Protein AF-A0A1I4NMN8-F1 (afdb_monomer_lite)

Foldseek 3Di:
DVVVVVLVPDDAFDKDKDKDLDPVCVVVVVVVCVVQVKDWPDWDDDPSIIITIITHHD

Secondary structure (DSSP, 8-state):
-HHHHHHHTSPTT-EEEEEE--TTHHHHHHHHHHHHT-EEEEEEEETTEEEEEEEPP-

InterPro domains:
  IPR001455 TusA-like domain [PF01206] (2-56)
  IPR036868 TusA-like domain superfamily [G3DSA:3.30.110.40] (1-57)
  IPR036868 TusA-like domain superfamily [SSF64307] (1-57)

Sequence (58 aa):
MMLHNAVRDLEDGDLLEVLASDPSTQRDIPRFCSFLGHALLEQAETEGEYRYLIRKGV

Structure (mmCIF, N/CA/C/O backbone):
data_AF-A0A1I4NMN8-F1
#
_entry.id   AF-A0A1I4NMN8-F1
#
loop_
_atom_site.group_PDB
_atom_site.id
_atom_site.type_symbol
_atom_site.label_atom_id
_atom_site.label_alt_id
_atom_site.label_comp_id
_atom_site.label_asym_id
_atom_site.label_entity_id
_atom_site.label_seq_id
_atom_site.pdbx_PDB_ins_code
_atom_site.Cartn_x
_atom_site.Cartn_y
_atom_site.Cartn_z
_atom_site.occupancy
_atom_site.B_iso_or_equiv
_atom_site.auth_seq_id
_atom_site.auth_comp_id
_atom_site.auth_asym_id
_atom_site.auth_atom_id
_atom_site.pdbx_PDB_model_num
ATOM 1 N N . MET A 1 1 ? 7.467 10.011 3.128 1.00 59.28 1 MET A N 1
ATOM 2 C CA . MET A 1 1 ? 7.252 9.174 1.923 1.00 59.28 1 MET A CA 1
ATOM 3 C C . MET A 1 1 ? 5.860 9.460 1.370 1.00 59.28 1 MET A C 1
ATOM 5 O O . MET A 1 1 ? 4.953 9.575 2.185 1.00 59.28 1 MET A O 1
ATOM 9 N N . MET A 1 2 ? 5.675 9.561 0.046 1.00 72.25 2 MET A N 1
ATOM 10 C CA . MET A 1 2 ? 4.383 9.945 -0.568 1.00 72.25 2 MET A CA 1
ATOM 11 C C . MET A 1 2 ? 3.210 9.022 -0.185 1.00 72.25 2 MET A C 1
ATOM 13 O O . MET A 1 2 ? 2.100 9.504 0.011 1.00 72.25 2 MET A O 1
ATOM 17 N N . LEU A 1 3 ? 3.477 7.730 0.040 1.00 76.38 3 LEU A N 1
ATOM 18 C CA . LEU A 1 3 ? 2.477 6.740 0.467 1.00 76.38 3 LEU A CA 1
ATOM 19 C C . LEU A 1 3 ? 1.776 7.109 1.790 1.00 76.38 3 LEU A C 1
ATOM 21 O O . LEU A 1 3 ? 0.587 6.868 1.952 1.00 76.38 3 LEU A O 1
ATOM 25 N N . HIS A 1 4 ? 2.497 7.734 2.730 1.00 75.44 4 HIS A N 1
ATOM 26 C CA . HIS A 1 4 ? 1.932 8.090 4.038 1.00 75.44 4 HIS A CA 1
ATOM 27 C C . HIS A 1 4 ? 0.892 9.209 3.927 1.00 75.44 4 HIS A C 1
ATOM 29 O O . HIS A 1 4 ? -0.042 9.251 4.719 1.00 75.44 4 HIS A O 1
ATOM 35 N N . ASN A 1 5 ? 1.058 10.113 2.956 1.00 79.19 5 ASN A N 1
ATOM 36 C CA . ASN A 1 5 ? 0.104 11.193 2.721 1.00 79.19 5 ASN A CA 1
ATOM 37 C C . ASN A 1 5 ? -1.140 10.645 2.017 1.00 79.19 5 ASN A C 1
ATOM 39 O O . ASN A 1 5 ? -2.242 10.878 2.490 1.00 79.19 5 ASN A O 1
ATOM 43 N N . ALA A 1 6 ? -0.953 9.819 0.980 1.00 81.44 6 ALA A N 1
ATOM 44 C CA . ALA A 1 6 ? -2.060 9.210 0.246 1.00 81.44 6 ALA A CA 1
ATOM 45 C C . ALA A 1 6 ? -2.994 8.391 1.154 1.00 81.44 6 ALA A C 1
ATOM 47 O O . ALA A 1 6 ? -4.203 8.523 1.057 1.00 81.44 6 ALA A O 1
ATOM 48 N N . VAL A 1 7 ? -2.452 7.593 2.083 1.00 83.69 7 VAL A N 1
ATOM 49 C CA . VAL A 1 7 ? -3.274 6.801 3.019 1.00 83.69 7 VAL A CA 1
ATOM 50 C C . VAL A 1 7 ? -3.928 7.666 4.105 1.00 83.69 7 VAL A C 1
ATOM 52 O O . VAL A 1 7 ? -4.991 7.329 4.627 1.00 83.69 7 VAL A O 1
ATOM 55 N N . ARG A 1 8 ? -3.325 8.800 4.472 1.00 83.56 8 ARG A N 1
ATOM 56 C CA . ARG A 1 8 ? -3.904 9.710 5.471 1.00 83.56 8 ARG A CA 1
ATOM 57 C C . ARG A 1 8 ? -5.194 10.363 4.994 1.00 83.56 8 ARG A C 1
ATOM 59 O O . ARG A 1 8 ? -6.084 10.523 5.821 1.00 83.56 8 ARG A O 1
ATOM 66 N N . ASP A 1 9 ? -5.282 10.670 3.706 1.00 85.38 9 ASP A N 1
ATOM 67 C CA . ASP A 1 9 ? -6.435 11.353 3.111 1.00 85.38 9 ASP A CA 1
ATOM 68 C C . ASP A 1 9 ? -7.631 10.417 2.840 1.00 85.38 9 ASP A C 1
ATOM 70 O O . ASP A 1 9 ? -8.711 10.894 2.507 1.00 85.38 9 ASP A O 1
ATOM 74 N N . LEU A 1 10 ? -7.454 9.100 2.993 1.00 87.44 10 LEU A N 1
ATOM 75 C CA . LEU A 1 10 ? -8.508 8.093 2.816 1.00 87.44 10 LEU A CA 1
ATOM 76 C C . LEU A 1 10 ? -9.369 7.922 4.070 1.00 87.44 10 LEU A C 1
ATOM 78 O O . LEU A 1 10 ? -8.906 8.172 5.184 1.00 87.44 10 LEU A O 1
ATOM 82 N N . GLU A 1 11 ? -10.587 7.419 3.916 1.00 88.88 11 GLU A N 1
ATOM 83 C CA . GLU A 1 11 ? -11.434 7.015 5.038 1.00 88.88 11 GLU A CA 1
ATOM 84 C C . GLU A 1 11 ? -11.130 5.572 5.473 1.00 88.88 11 GLU A C 1
ATOM 86 O O . GLU A 1 11 ? -10.533 4.774 4.742 1.00 88.88 11 GLU A O 1
ATOM 91 N N . ASP A 1 12 ? -11.502 5.217 6.702 1.00 90.38 12 ASP A N 1
ATOM 92 C CA . ASP A 1 12 ? -11.259 3.868 7.210 1.00 90.38 12 ASP A CA 1
ATOM 93 C C . ASP A 1 12 ? -12.039 2.839 6.388 1.00 90.38 12 ASP A C 1
ATOM 95 O O . ASP A 1 12 ? -13.256 2.917 6.218 1.00 90.38 12 ASP A O 1
ATOM 99 N N . GLY A 1 13 ? -11.328 1.829 5.894 1.00 90.06 13 GLY A N 1
ATOM 100 C CA . GLY A 1 13 ? -11.885 0.810 5.019 1.00 90.06 13 GLY A CA 1
ATOM 101 C C . GLY A 1 13 ? -11.789 1.111 3.524 1.00 90.06 13 GLY A C 1
ATOM 102 O O . GLY A 1 13 ? -12.074 0.183 2.760 1.00 90.06 13 GLY A O 1
ATOM 103 N N . ASP A 1 14 ? -11.344 2.306 3.119 1.00 94.38 14 ASP A N 1
ATOM 104 C CA . ASP A 1 14 ? -11.071 2.635 1.717 1.00 94.38 14 ASP A CA 1
ATOM 105 C C . ASP A 1 14 ? -9.942 1.791 1.132 1.00 94.38 14 ASP A C 1
ATOM 107 O O . ASP A 1 14 ? -9.066 1.277 1.839 1.00 94.38 14 ASP A O 1
ATOM 111 N N . LEU A 1 15 ? -9.962 1.678 -0.195 1.00 93.19 15 LEU A N 1
ATOM 112 C CA . LEU A 1 15 ? -8.971 0.952 -0.972 1.00 93.19 15 LEU A CA 1
ATOM 113 C C . LEU A 1 15 ? -8.015 1.913 -1.678 1.00 93.19 15 LEU A C 1
ATOM 115 O O . LEU A 1 15 ? -8.434 2.855 -2.345 1.00 93.19 15 LEU A O 1
ATOM 119 N N . LEU A 1 16 ? -6.725 1.614 -1.576 1.00 93.06 16 LEU A N 1
ATOM 120 C CA . LEU A 1 16 ? -5.642 2.284 -2.273 1.00 93.06 16 LEU A CA 1
ATOM 121 C C . LEU A 1 16 ? -4.947 1.291 -3.199 1.00 93.06 16 L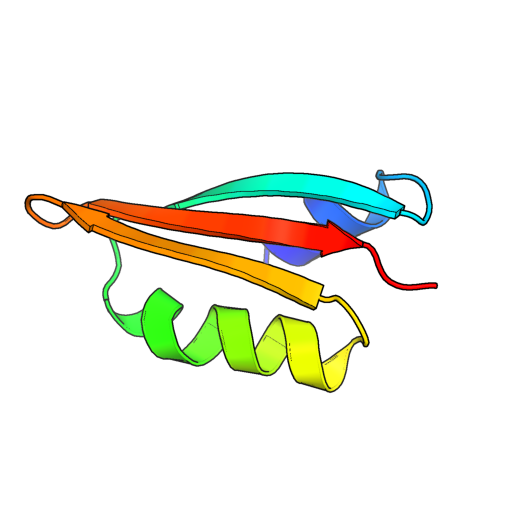EU A C 1
ATOM 123 O O . LEU A 1 16 ? -4.360 0.311 -2.735 1.00 93.06 16 LEU A O 1
ATOM 127 N N . GLU A 1 17 ? -4.967 1.577 -4.498 1.00 94.12 17 GLU A N 1
ATOM 128 C CA . GLU A 1 17 ? -4.097 0.901 -5.456 1.00 94.12 17 GLU A CA 1
ATOM 129 C C . GLU A 1 17 ? -2.748 1.626 -5.522 1.00 94.12 17 GLU A C 1
ATOM 131 O O . GLU A 1 17 ? -2.679 2.848 -5.660 1.00 94.12 17 GLU A O 1
ATOM 136 N N . VAL A 1 18 ? -1.664 0.862 -5.417 1.00 92.56 18 VAL A N 1
ATOM 137 C CA . VAL A 1 18 ? -0.293 1.358 -5.519 1.00 92.56 18 VAL A CA 1
ATOM 138 C C . VAL A 1 18 ? 0.380 0.655 -6.683 1.00 92.56 18 VAL A C 1
ATOM 140 O O . VAL A 1 18 ? 0.480 -0.571 -6.693 1.00 92.56 18 VAL A O 1
ATOM 143 N N . LEU A 1 19 ? 0.875 1.444 -7.631 1.00 92.88 19 LEU A N 1
ATOM 144 C CA . LEU A 1 19 ? 1.738 0.986 -8.711 1.00 92.88 19 LEU A CA 1
ATOM 145 C C . LEU A 1 19 ? 3.160 1.463 -8.429 1.00 92.88 19 LEU A C 1
ATOM 147 O O . LEU A 1 19 ? 3.384 2.637 -8.126 1.00 92.88 19 LEU A O 1
ATOM 151 N N . ALA A 1 20 ? 4.117 0.550 -8.500 1.00 91.94 20 ALA A N 1
ATOM 152 C CA . ALA A 1 20 ? 5.522 0.838 -8.276 1.00 91.94 20 ALA A CA 1
ATOM 153 C C . ALA A 1 20 ? 6.389 0.107 -9.298 1.00 91.94 20 ALA A C 1
ATOM 155 O O . ALA A 1 20 ? 6.026 -0.953 -9.782 1.00 91.94 20 ALA A O 1
ATOM 156 N N . SER A 1 21 ? 7.567 0.648 -9.589 1.00 91.81 21 SER A N 1
ATOM 157 C CA . SER A 1 21 ? 8.573 0.009 -10.449 1.00 91.81 21 SER A CA 1
ATOM 158 C C . SER A 1 21 ? 9.814 -0.446 -9.673 1.00 91.81 21 SER A C 1
ATOM 160 O O . SER A 1 21 ? 10.753 -0.984 -10.254 1.00 91.81 21 SER A O 1
ATOM 162 N N . ASP A 1 22 ? 9.853 -0.204 -8.358 1.00 91.75 22 ASP A N 1
ATOM 163 C CA . ASP A 1 22 ? 10.985 -0.553 -7.499 1.00 91.75 22 ASP A CA 1
ATOM 164 C C . ASP A 1 22 ? 10.737 -1.893 -6.773 1.00 91.75 22 ASP A C 1
ATOM 166 O O . ASP A 1 22 ? 9.764 -1.986 -6.011 1.00 91.75 22 ASP A O 1
ATOM 170 N N . PRO A 1 23 ? 11.613 -2.909 -6.931 1.00 91.25 23 PRO A N 1
ATOM 171 C CA . PRO A 1 23 ? 11.514 -4.191 -6.222 1.00 91.25 23 PRO A CA 1
ATOM 172 C C . PRO A 1 23 ? 11.510 -4.066 -4.695 1.00 91.25 23 PRO A C 1
ATOM 174 O O . PRO A 1 23 ? 10.976 -4.937 -4.007 1.00 91.25 23 PRO A O 1
ATOM 177 N N . SER A 1 24 ? 12.076 -2.993 -4.128 1.00 93.00 24 SER A N 1
ATOM 178 C CA . SER A 1 24 ? 12.089 -2.792 -2.670 1.00 93.00 24 SER A CA 1
ATOM 179 C C . SER A 1 24 ? 10.673 -2.750 -2.068 1.00 93.00 24 SER A C 1
ATOM 181 O O . SER A 1 24 ? 10.441 -3.226 -0.947 1.00 93.00 24 SER A O 1
ATOM 183 N N . THR A 1 25 ? 9.695 -2.289 -2.858 1.00 93.31 25 THR A N 1
ATOM 184 C CA . THR A 1 25 ? 8.295 -2.141 -2.447 1.00 93.31 25 THR A CA 1
ATOM 185 C C . THR A 1 25 ? 7.638 -3.461 -2.056 1.00 93.31 25 THR A C 1
ATOM 187 O O . THR A 1 25 ? 6.761 -3.459 -1.192 1.00 93.31 25 THR A O 1
ATOM 190 N N . GLN A 1 26 ? 8.131 -4.593 -2.572 1.00 92.31 26 GLN A N 1
ATOM 191 C CA . GLN A 1 26 ? 7.624 -5.924 -2.224 1.00 92.31 26 GLN A CA 1
ATOM 192 C C . GLN A 1 26 ? 7.818 -6.258 -0.746 1.00 92.31 26 GLN A C 1
ATOM 194 O O . GLN A 1 26 ? 7.097 -7.091 -0.203 1.00 92.31 26 GLN A O 1
ATOM 199 N N . ARG A 1 27 ? 8.799 -5.632 -0.087 1.00 92.81 27 ARG A N 1
ATOM 200 C CA . ARG A 1 27 ? 9.074 -5.813 1.344 1.00 92.81 27 ARG A CA 1
ATOM 201 C C . ARG A 1 27 ? 8.530 -4.658 2.172 1.00 92.81 27 ARG A C 1
ATOM 203 O O . ARG A 1 27 ? 8.027 -4.882 3.274 1.00 92.81 27 ARG A O 1
ATOM 210 N N . ASP A 1 28 ? 8.624 -3.444 1.643 1.00 92.56 28 ASP A N 1
ATOM 211 C CA . ASP A 1 28 ? 8.247 -2.238 2.373 1.00 92.56 28 ASP A CA 1
ATOM 212 C C . ASP A 1 28 ? 6.730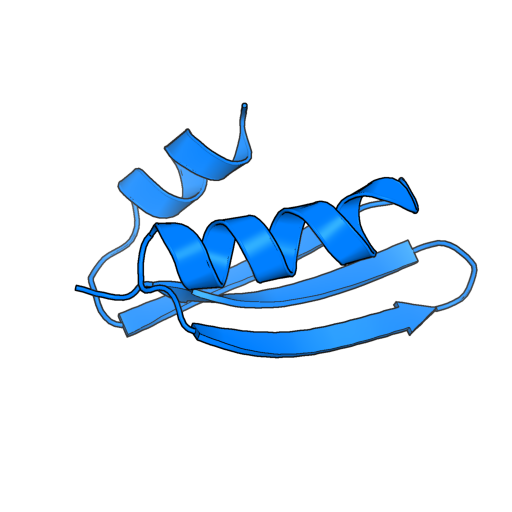 -2.077 2.498 1.00 92.56 28 ASP A C 1
ATOM 214 O O . ASP A 1 28 ? 6.259 -1.715 3.576 1.00 92.56 28 ASP A O 1
ATOM 218 N N . ILE A 1 29 ? 5.948 -2.408 1.464 1.00 92.25 29 ILE A N 1
ATOM 219 C CA . ILE A 1 29 ? 4.482 -2.274 1.502 1.00 92.25 29 ILE A CA 1
ATOM 220 C C . ILE A 1 29 ? 3.830 -3.260 2.480 1.00 92.25 29 ILE A C 1
ATOM 222 O O . ILE A 1 29 ? 3.041 -2.807 3.314 1.00 92.25 29 ILE A O 1
ATOM 226 N N . PRO A 1 30 ? 4.163 -4.566 2.489 1.00 93.06 30 PRO A N 1
ATOM 227 C CA . PRO A 1 30 ? 3.626 -5.476 3.500 1.00 93.06 30 PRO A CA 1
ATOM 228 C C . PRO A 1 30 ? 4.005 -5.062 4.925 1.00 93.06 30 PRO A C 1
ATOM 230 O O . PRO A 1 30 ? 3.175 -5.119 5.833 1.00 93.06 30 PRO A O 1
ATOM 233 N N . ARG A 1 31 ? 5.244 -4.588 5.128 1.00 93.56 31 ARG A N 1
ATOM 234 C CA . ARG A 1 31 ? 5.695 -4.082 6.431 1.00 93.56 31 ARG A CA 1
ATOM 235 C C . ARG A 1 31 ? 4.922 -2.832 6.844 1.00 93.56 31 ARG A C 1
ATOM 237 O O . ARG A 1 31 ? 4.503 -2.752 7.992 1.00 93.56 31 ARG A O 1
ATOM 244 N N . PHE A 1 32 ? 4.724 -1.885 5.930 1.00 91.31 32 PHE A N 1
ATOM 245 C CA . PHE A 1 32 ? 3.922 -0.683 6.154 1.00 91.31 32 PHE A CA 1
ATOM 246 C C . PHE A 1 32 ? 2.492 -1.045 6.565 1.00 91.31 32 PHE A C 1
ATOM 248 O O . PHE A 1 32 ? 2.011 -0.550 7.583 1.00 91.31 32 PHE A O 1
ATOM 255 N N 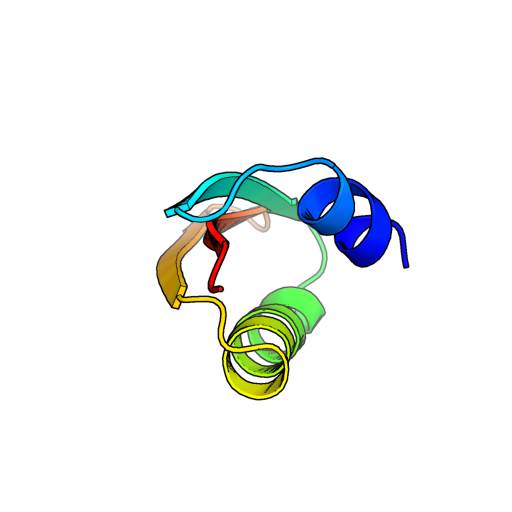. CYS A 1 33 ? 1.856 -1.971 5.839 1.00 92.69 33 CYS A N 1
ATOM 256 C CA . CYS A 1 33 ? 0.510 -2.442 6.153 1.00 92.69 33 CYS A CA 1
ATOM 257 C C . CYS A 1 33 ? 0.453 -3.075 7.548 1.00 92.69 33 CYS A C 1
ATOM 259 O O . CYS A 1 33 ? -0.336 -2.652 8.387 1.00 92.69 33 CYS A O 1
ATOM 261 N N . SER A 1 34 ? 1.359 -4.011 7.843 1.00 90.88 34 SER A N 1
ATOM 262 C CA . SER A 1 34 ? 1.407 -4.680 9.146 1.00 90.88 34 SER A CA 1
ATOM 263 C C . SER A 1 34 ? 1.719 -3.733 10.308 1.00 90.88 34 SER A C 1
ATOM 265 O O . SER A 1 34 ? 1.234 -3.967 11.411 1.00 90.88 34 SER A O 1
ATOM 267 N N . PHE A 1 35 ? 2.547 -2.708 10.099 1.00 90.88 35 PHE A N 1
ATOM 268 C CA . PHE A 1 35 ? 2.969 -1.790 11.159 1.00 90.88 35 PHE A CA 1
ATOM 269 C C . PHE A 1 35 ? 1.898 -0.747 11.495 1.00 90.88 35 PHE A C 1
ATOM 271 O O . PHE A 1 35 ? 1.767 -0.359 12.652 1.00 90.88 35 PHE A O 1
ATOM 278 N N . LEU A 1 36 ? 1.131 -0.307 10.493 1.00 88.62 36 LEU A N 1
ATOM 279 C CA . LEU A 1 36 ? 0.075 0.698 10.647 1.00 88.62 36 LEU A CA 1
ATOM 280 C C . LEU A 1 36 ? -1.338 0.099 10.711 1.00 88.62 36 LEU A C 1
ATOM 282 O O . LEU A 1 36 ? -2.313 0.840 10.726 1.00 88.62 36 LEU A O 1
ATOM 286 N N . GLY A 1 37 ? -1.460 -1.231 10.738 1.00 89.56 37 GLY A N 1
ATOM 287 C CA . GLY A 1 37 ? -2.746 -1.922 10.859 1.00 89.56 37 GLY A CA 1
ATOM 288 C C . GLY A 1 37 ? -3.600 -1.917 9.588 1.00 89.56 37 GLY A C 1
ATOM 289 O O . GLY A 1 37 ? -4.789 -2.212 9.648 1.00 89.56 37 GLY A O 1
ATOM 290 N N . HIS A 1 38 ? -3.022 -1.598 8.431 1.00 93.31 38 HIS A N 1
ATOM 291 C CA . HIS A 1 38 ? -3.710 -1.691 7.145 1.00 93.31 38 HIS A CA 1
ATOM 292 C C . HIS A 1 38 ? -3.676 -3.128 6.616 1.00 93.31 38 HIS A C 1
ATOM 294 O O . HIS A 1 38 ? -2.763 -3.899 6.921 1.00 93.31 38 HIS A O 1
ATOM 300 N N . ALA A 1 39 ? -4.653 -3.495 5.791 1.00 94.44 39 ALA A N 1
ATOM 301 C CA . ALA A 1 39 ? -4.699 -4.822 5.187 1.00 94.44 39 ALA A CA 1
ATOM 302 C C . ALA A 1 39 ? -4.172 -4.774 3.752 1.00 94.44 39 ALA A C 1
ATOM 304 O O . ALA A 1 39 ? -4.666 -4.008 2.932 1.00 94.44 39 ALA A O 1
ATOM 305 N N . LEU A 1 40 ? -3.196 -5.619 3.430 1.00 95.50 40 LEU A N 1
ATOM 306 C CA . LEU A 1 40 ? -2.789 -5.855 2.047 1.00 95.50 40 LEU A CA 1
ATOM 307 C C . LEU A 1 40 ? -3.718 -6.918 1.453 1.00 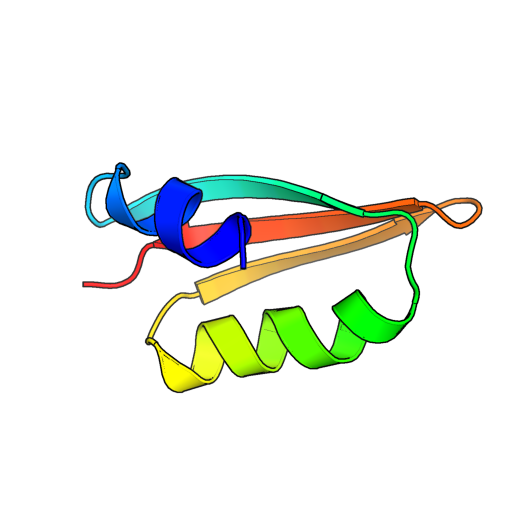95.50 40 LEU A C 1
ATOM 309 O O . LEU A 1 40 ? -3.673 -8.072 1.874 1.00 95.50 40 LEU A O 1
ATOM 313 N N . LEU A 1 41 ? -4.588 -6.515 0.529 1.00 95.19 41 LEU A N 1
ATOM 314 C CA . LEU A 1 41 ? -5.574 -7.396 -0.096 1.00 95.19 41 LEU A CA 1
ATOM 315 C C . LEU A 1 41 ? -4.986 -8.141 -1.290 1.00 95.19 41 LEU A C 1
ATOM 317 O O . LEU A 1 41 ? -5.206 -9.340 -1.431 1.00 95.19 41 LEU A O 1
ATOM 321 N N . GLU A 1 42 ? -4.226 -7.436 -2.127 1.00 94.69 42 GLU A N 1
ATOM 322 C CA . GLU A 1 42 ? -3.600 -8.016 -3.312 1.00 94.69 42 GLU A CA 1
ATOM 323 C C . GLU A 1 42 ? -2.174 -7.505 -3.485 1.00 94.69 42 GLU A C 1
ATOM 325 O O . GLU A 1 42 ? -1.858 -6.356 -3.169 1.00 94.69 42 GLU A O 1
ATOM 330 N N . GLN A 1 43 ? -1.322 -8.376 -4.015 1.00 93.94 43 GLN A N 1
ATOM 331 C CA . GLN A 1 43 ? 0.034 -8.069 -4.437 1.00 93.94 43 GLN A CA 1
ATOM 332 C C . GLN A 1 43 ? 0.314 -8.844 -5.721 1.00 93.94 43 GLN A C 1
ATOM 334 O O . GLN A 1 43 ? 0.188 -10.068 -5.750 1.00 93.94 43 GLN A O 1
ATOM 339 N N . ALA A 1 44 ? 0.709 -8.131 -6.767 1.00 93.25 44 ALA A N 1
ATOM 340 C CA . ALA A 1 44 ? 1.071 -8.707 -8.050 1.00 93.25 44 ALA A CA 1
ATOM 341 C C . ALA A 1 44 ? 2.347 -8.057 -8.587 1.00 93.25 44 ALA A C 1
ATOM 343 O O . ALA A 1 44 ? 2.650 -6.900 -8.300 1.00 93.25 44 ALA A O 1
ATOM 344 N N . GLU A 1 45 ? 3.084 -8.817 -9.383 1.00 93.44 45 GLU A N 1
ATOM 345 C CA . GLU A 1 45 ? 4.235 -8.348 -10.145 1.00 93.44 45 GLU A CA 1
ATOM 346 C C . GLU A 1 45 ? 4.014 -8.744 -11.603 1.00 93.44 45 GLU A C 1
ATOM 348 O O . GLU A 1 45 ? 3.626 -9.876 -11.901 1.00 93.44 45 GLU A O 1
ATOM 353 N N . THR A 1 46 ? 4.200 -7.808 -12.525 1.00 90.06 46 THR A N 1
ATOM 354 C CA . THR A 1 46 ? 4.051 -8.043 -13.961 1.00 90.06 46 THR A CA 1
ATOM 355 C C . THR A 1 46 ? 5.074 -7.201 -14.704 1.00 90.06 46 THR A C 1
ATOM 357 O O . THR A 1 46 ? 5.052 -5.983 -14.613 1.00 90.06 46 THR A O 1
ATOM 360 N N . GLU A 1 47 ? 5.992 -7.859 -15.416 1.00 87.31 47 GLU A N 1
ATOM 361 C CA . GLU A 1 47 ? 6.985 -7.213 -16.295 1.00 87.31 47 GLU A CA 1
ATOM 362 C C . GLU A 1 47 ? 7.825 -6.100 -15.628 1.00 87.31 47 GLU A C 1
ATOM 364 O O . GLU A 1 47 ? 8.266 -5.158 -16.281 1.00 87.31 47 GLU A O 1
ATOM 369 N N . GLY A 1 48 ? 8.093 -6.222 -14.323 1.00 86.44 48 GLY A N 1
ATOM 370 C CA . GLY A 1 48 ? 8.851 -5.229 -13.551 1.00 86.44 48 GLY A CA 1
ATOM 371 C C . GLY A 1 48 ? 8.004 -4.092 -12.966 1.00 86.44 48 GLY A C 1
ATOM 372 O O . GLY A 1 48 ? 8.547 -3.221 -12.288 1.00 86.44 48 GLY A O 1
ATOM 373 N N . GLU A 1 49 ? 6.687 -4.117 -13.175 1.00 93.06 49 GLU A N 1
ATOM 374 C CA . GLU A 1 49 ? 5.723 -3.318 -12.424 1.00 93.06 49 GLU A CA 1
ATOM 375 C C . GLU A 1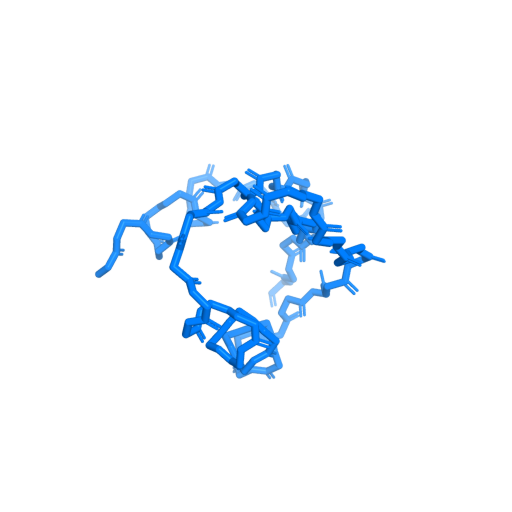 49 ? 5.138 -4.126 -11.264 1.00 93.06 49 GLU A C 1
ATOM 377 O O . GLU A 1 49 ? 4.756 -5.289 -11.395 1.00 93.06 49 GLU A O 1
ATOM 382 N N . TYR A 1 50 ? 5.032 -3.478 -10.115 1.00 94.62 50 TYR A N 1
ATOM 383 C CA . TYR A 1 50 ? 4.485 -4.021 -8.886 1.00 94.62 50 TYR A CA 1
ATOM 384 C C . TYR A 1 50 ? 3.166 -3.328 -8.580 1.00 94.62 50 TYR A C 1
ATOM 386 O O . TYR A 1 50 ? 3.099 -2.099 -8.519 1.00 94.62 50 TYR A O 1
ATOM 394 N N . ARG A 1 51 ? 2.125 -4.121 -8.352 1.00 95.00 51 ARG A N 1
ATOM 395 C CA . ARG A 1 51 ? 0.787 -3.653 -8.005 1.00 95.00 51 ARG A CA 1
ATOM 396 C C . ARG A 1 51 ? 0.410 -4.140 -6.619 1.00 95.00 51 ARG A C 1
ATOM 398 O O . ARG A 1 51 ? 0.574 -5.319 -6.308 1.00 95.00 51 ARG A O 1
ATOM 405 N N . TYR A 1 52 ? -0.150 -3.243 -5.820 1.00 95.19 52 TYR A N 1
ATOM 406 C CA . TYR A 1 52 ? -0.632 -3.545 -4.479 1.00 95.19 52 TYR A CA 1
ATOM 407 C C . TYR A 1 52 ? -2.014 -2.946 -4.278 1.00 95.19 52 TYR A C 1
ATOM 409 O O . TYR A 1 52 ? -2.223 -1.775 -4.588 1.00 95.19 52 TYR A O 1
ATOM 417 N N . LEU A 1 53 ? -2.930 -3.725 -3.712 1.00 95.06 53 LEU A N 1
ATOM 418 C CA . LEU A 1 53 ? -4.227 -3.238 -3.260 1.00 95.06 53 LEU A CA 1
ATOM 419 C C . LEU A 1 53 ? -4.241 -3.241 -1.737 1.00 95.06 53 LEU A C 1
ATOM 421 O O . LEU A 1 53 ? -4.216 -4.298 -1.107 1.00 95.06 53 LEU A O 1
ATOM 425 N N . ILE A 1 54 ? -4.260 -2.055 -1.143 1.00 94.75 54 ILE A N 1
ATOM 426 C CA . ILE A 1 54 ? -4.212 -1.858 0.304 1.00 94.75 54 ILE A CA 1
ATOM 427 C C . ILE A 1 54 ? -5.574 -1.360 0.763 1.00 94.75 54 ILE A C 1
ATOM 429 O O . ILE A 1 54 ? -6.125 -0.436 0.181 1.00 94.75 54 ILE A O 1
ATOM 433 N N . ARG A 1 55 ? -6.098 -1.926 1.843 1.00 94.31 55 ARG A N 1
ATOM 434 C CA . ARG A 1 55 ? -7.257 -1.401 2.554 1.00 94.31 55 ARG A CA 1
ATOM 435 C C . ARG A 1 55 ? -6.806 -0.646 3.790 1.00 94.31 55 ARG A C 1
ATOM 437 O O . ARG A 1 55 ? -6.129 -1.227 4.645 1.00 94.31 55 ARG A O 1
ATOM 444 N N . LYS A 1 56 ? -7.206 0.619 3.906 1.00 92.81 56 LYS A N 1
ATOM 445 C CA . LYS A 1 56 ? -6.933 1.421 5.096 1.00 92.81 56 LYS A CA 1
ATOM 446 C C . LYS A 1 56 ? -7.584 0.770 6.317 1.00 92.81 56 LYS A C 1
ATOM 448 O O . LYS A 1 56 ? -8.787 0.518 6.346 1.00 92.81 56 LYS A O 1
ATOM 453 N N . GLY A 1 57 ? -6.740 0.454 7.290 1.00 85.88 57 GLY A N 1
ATOM 454 C CA . GLY A 1 57 ? -7.150 0.070 8.638 1.00 85.88 57 GLY A CA 1
ATOM 455 C C . GLY A 1 57 ? -7.497 1.292 9.485 1.00 85.88 57 GLY A C 1
ATOM 456 O O . GLY A 1 57 ? -7.077 2.396 9.145 1.00 85.88 57 GLY A O 1
ATOM 457 N N . VAL A 1 58 ? -8.250 1.043 10.556 1.00 77.00 58 VAL A N 1
ATOM 458 C CA . VAL A 1 58 ? -8.713 2.024 11.554 1.00 77.00 58 VAL A CA 1
ATOM 459 C C . VAL A 1 58 ? -7.566 2.483 12.455 1.00 77.00 58 VAL A C 1
ATOM 461 O O . VAL A 1 58 ? -6.750 1.607 12.825 1.00 77.00 58 VAL A O 1
#

Radius of gyration: 10.77 Å; chain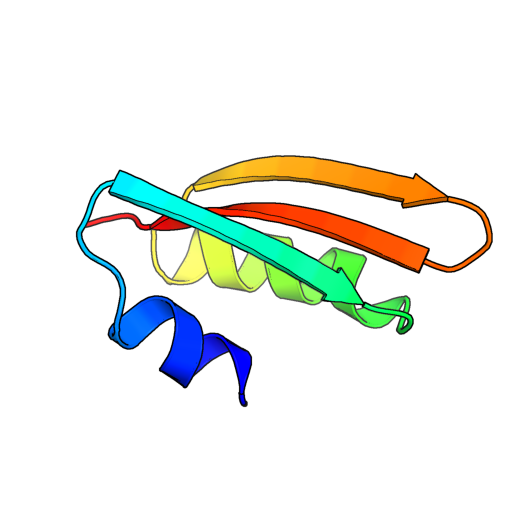s: 1; bounding box: 24×20×28 Å

Organism: NCBI:txid1720063

pLDDT: mean 89.7, std 6.73, range [59.28, 95.5]